Protein AF-A0AA38FRD0-F1 (afdb_monomer)

Organism: Taxus chinensis (NCBI:txid29808)

pLDDT: mean 92.27, std 6.34, range [54.81, 98.0]

Structure (mmCIF, N/CA/C/O backbone):
data_AF-A0AA38FRD0-F1
#
_entry.id   AF-A0AA38FRD0-F1
#
loop_
_atom_site.group_PDB
_atom_site.id
_atom_site.type_symbol
_atom_site.label_atom_id
_atom_site.label_alt_id
_atom_site.label_comp_id
_atom_site.label_asym_id
_atom_site.label_entity_id
_atom_site.label_seq_id
_atom_site.pdbx_PDB_ins_code
_atom_site.Cartn_x
_atom_site.Cartn_y
_atom_site.Cartn_z
_atom_site.occupancy
_atom_site.B_iso_or_equiv
_atom_site.auth_seq_id
_atom_site.auth_comp_id
_atom_site.auth_asym_id
_atom_site.auth_atom_id
_atom_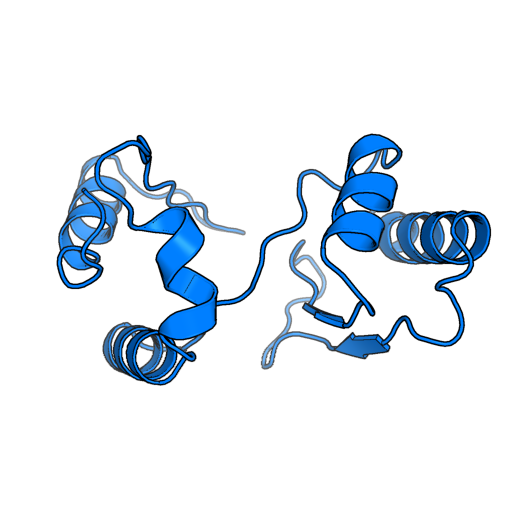site.pdbx_PDB_model_num
ATOM 1 N N . LEU A 1 1 ? 19.325 -4.340 8.100 1.00 54.81 1 LEU A N 1
ATOM 2 C CA . LEU A 1 1 ? 18.156 -5.143 7.640 1.00 54.81 1 LEU A CA 1
ATOM 3 C C . LEU A 1 1 ? 17.286 -4.364 6.651 1.00 54.81 1 LEU A C 1
ATOM 5 O O . LEU A 1 1 ? 16.931 -4.941 5.633 1.00 54.81 1 LEU A O 1
ATOM 9 N N . LEU A 1 2 ? 16.995 -3.076 6.901 1.00 58.06 2 LEU A N 1
ATOM 10 C CA . LEU A 1 2 ? 16.369 -2.162 5.925 1.00 58.06 2 LEU A CA 1
ATOM 11 C C . LEU A 1 2 ? 17.094 -2.167 4.566 1.00 58.06 2 LEU A C 1
ATOM 13 O O . LEU A 1 2 ? 16.446 -2.329 3.534 1.00 58.06 2 LEU A O 1
ATOM 17 N N . ASP A 1 3 ? 18.430 -2.132 4.592 1.00 73.00 3 ASP A N 1
ATOM 18 C CA . ASP A 1 3 ? 19.277 -2.053 3.390 1.00 73.00 3 ASP A CA 1
ATOM 19 C C . ASP A 1 3 ? 19.144 -3.236 2.424 1.00 73.00 3 ASP A C 1
ATOM 21 O O . ASP A 1 3 ? 19.513 -3.108 1.262 1.00 73.00 3 ASP A O 1
ATOM 25 N N . TYR A 1 4 ? 18.598 -4.377 2.865 1.00 89.31 4 TYR A N 1
ATOM 26 C CA . TYR A 1 4 ? 18.452 -5.564 2.017 1.00 89.31 4 TYR A CA 1
ATOM 27 C C . TYR A 1 4 ? 17.103 -5.647 1.288 1.00 89.31 4 TYR A C 1
ATOM 29 O O . TYR A 1 4 ? 16.980 -6.418 0.340 1.00 89.31 4 TYR A O 1
ATOM 37 N N . ARG A 1 5 ? 16.095 -4.844 1.665 1.00 89.75 5 ARG A N 1
ATOM 38 C CA . ARG A 1 5 ? 14.774 -4.886 1.001 1.00 89.75 5 ARG A CA 1
ATOM 39 C C . ARG A 1 5 ? 14.830 -4.345 -0.418 1.00 89.75 5 ARG A C 1
ATOM 41 O O . ARG A 1 5 ? 14.271 -4.934 -1.334 1.00 89.75 5 ARG A O 1
ATOM 48 N N . ARG A 1 6 ? 15.530 -3.226 -0.600 1.00 92.19 6 ARG A N 1
ATOM 49 C CA . ARG A 1 6 ? 15.731 -2.617 -1.914 1.00 92.19 6 ARG A CA 1
ATOM 50 C C . ARG A 1 6 ? 16.431 -3.567 -2.898 1.00 92.19 6 ARG A C 1
ATOM 52 O O . ARG A 1 6 ? 15.837 -3.828 -3.941 1.00 92.19 6 ARG A O 1
ATOM 59 N N . PRO A 1 7 ? 17.613 -4.137 -2.589 1.00 94.75 7 PRO A N 1
ATOM 60 C CA . PRO A 1 7 ? 18.267 -5.072 -3.499 1.00 94.75 7 PRO A CA 1
ATOM 61 C C . PRO A 1 7 ? 17.460 -6.362 -3.707 1.00 94.75 7 PRO A C 1
ATOM 63 O O . PRO A 1 7 ? 17.509 -6.916 -4.801 1.00 94.75 7 PRO A O 1
ATOM 66 N N . GLU A 1 8 ? 16.676 -6.826 -2.722 1.00 96.06 8 GLU A N 1
ATOM 67 C CA . GLU A 1 8 ? 15.733 -7.939 -2.928 1.00 96.06 8 GLU A CA 1
ATOM 68 C C . GLU A 1 8 ? 14.685 -7.591 -3.998 1.00 96.06 8 GLU A C 1
ATOM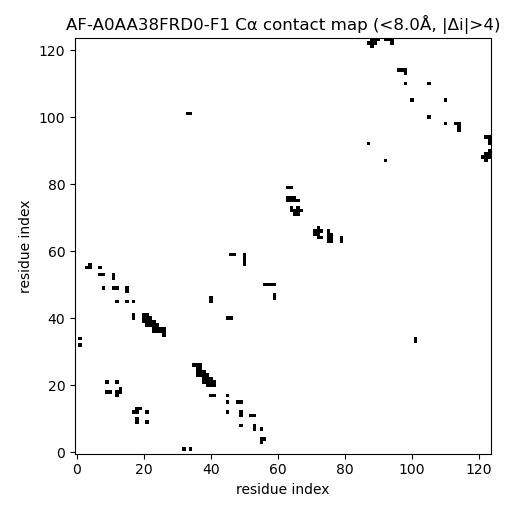 70 O O . GLU A 1 8 ? 14.519 -8.333 -4.969 1.00 96.06 8 GLU A O 1
ATOM 75 N N . VAL A 1 9 ? 14.012 -6.443 -3.863 1.00 95.94 9 VAL A N 1
ATOM 76 C CA . VAL A 1 9 ? 13.007 -5.973 -4.831 1.00 95.94 9 VAL A CA 1
ATOM 77 C C . VAL A 1 9 ? 13.626 -5.754 -6.211 1.00 95.94 9 VAL A C 1
ATOM 79 O O . VAL A 1 9 ? 13.042 -6.166 -7.209 1.00 95.94 9 VAL A O 1
ATOM 82 N N . GLU A 1 10 ? 14.821 -5.166 -6.292 1.00 96.38 10 GLU A N 1
ATOM 83 C CA . GLU A 1 10 ? 15.541 -4.957 -7.555 1.00 96.38 10 GLU A CA 1
ATOM 84 C C . GLU A 1 10 ? 15.920 -6.288 -8.230 1.00 96.38 10 GLU A C 1
ATOM 86 O O . GLU A 1 10 ? 15.753 -6.440 -9.445 1.00 96.38 10 GLU A O 1
ATOM 91 N N . ALA A 1 11 ? 16.371 -7.283 -7.461 1.00 97.69 11 ALA A N 1
ATOM 92 C CA . ALA A 1 11 ? 16.686 -8.614 -7.976 1.00 97.69 11 ALA A CA 1
ATOM 93 C C . ALA A 1 11 ? 15.436 -9.340 -8.502 1.00 97.69 11 ALA A C 1
ATOM 95 O O . ALA A 1 11 ? 15.477 -9.939 -9.580 1.00 97.69 11 ALA A O 1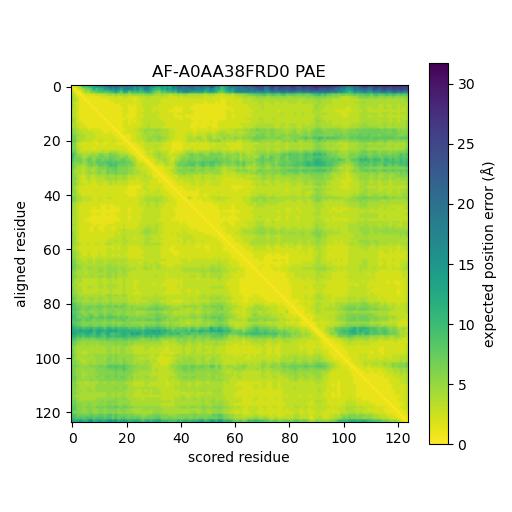
ATOM 96 N N . LEU A 1 12 ? 14.312 -9.250 -7.787 1.00 97.94 12 LEU A N 1
ATOM 97 C CA . LEU A 1 12 ? 13.035 -9.824 -8.215 1.00 97.94 12 LEU A CA 1
ATOM 98 C C . LEU A 1 12 ? 12.457 -9.088 -9.431 1.00 97.94 12 LEU A C 1
ATOM 100 O O . LEU A 1 12 ? 12.006 -9.727 -10.380 1.00 97.94 12 LEU A O 1
ATOM 104 N N . ALA A 1 13 ? 12.544 -7.758 -9.474 1.00 97.44 13 ALA A N 1
ATOM 105 C CA . ALA A 1 13 ? 12.160 -6.982 -10.649 1.00 97.44 13 ALA A CA 1
ATOM 106 C C . ALA A 1 13 ? 13.001 -7.375 -11.872 1.00 97.44 13 ALA A C 1
ATOM 108 O O . ALA A 1 13 ? 12.465 -7.514 -12.972 1.00 97.44 13 ALA A O 1
ATOM 109 N N . LYS A 1 14 ? 14.306 -7.623 -11.698 1.00 97.81 14 LYS A N 1
ATOM 110 C CA . LYS A 1 14 ? 15.170 -8.157 -12.760 1.00 97.81 14 LYS A CA 1
ATOM 111 C C . LYS A 1 14 ? 14.728 -9.547 -13.211 1.00 97.81 14 LYS A C 1
ATOM 113 O O . LYS A 1 14 ? 14.641 -9.774 -14.415 1.00 97.81 14 LYS A O 1
ATOM 118 N N . LEU A 1 15 ? 14.417 -10.444 -12.275 1.00 98.00 15 LEU A N 1
ATOM 119 C CA . LEU A 1 15 ? 13.926 -11.792 -12.575 1.00 98.00 15 LEU A CA 1
ATOM 120 C C . LEU A 1 15 ? 12.659 -11.765 -13.445 1.00 98.00 15 LEU A C 1
ATOM 122 O O . LEU A 1 15 ? 12.531 -12.577 -14.357 1.00 98.00 15 LEU A O 1
ATOM 126 N N . PHE A 1 16 ? 11.754 -10.816 -13.202 1.00 97.38 16 PHE A N 1
ATOM 127 C CA . PHE A 1 16 ? 10.503 -10.672 -13.955 1.00 97.38 16 PHE A CA 1
ATOM 128 C C . PHE A 1 16 ? 10.586 -9.708 -15.148 1.00 97.38 16 PHE A C 1
ATOM 130 O O . PHE A 1 16 ? 9.557 -9.343 -15.712 1.00 97.38 16 PHE A O 1
ATOM 137 N N . GLY A 1 17 ? 11.790 -9.293 -15.556 1.00 96.25 17 GLY A N 1
ATOM 138 C CA . GLY A 1 17 ? 11.986 -8.441 -16.736 1.00 96.25 17 GLY A CA 1
ATOM 139 C C . GLY A 1 17 ? 11.526 -6.988 -16.564 1.00 96.25 17 GLY A C 1
ATOM 140 O O . GLY A 1 17 ? 11.324 -6.286 -17.552 1.00 96.25 17 GLY A O 1
ATOM 141 N N . ALA A 1 18 ? 11.371 -6.518 -15.326 1.00 95.94 18 ALA A N 1
ATOM 142 C CA . ALA A 1 18 ? 10.878 -5.183 -14.991 1.00 95.94 18 ALA A CA 1
ATOM 143 C C . ALA A 1 18 ? 11.964 -4.218 -14.482 1.00 95.94 18 ALA A C 1
ATOM 145 O O . ALA A 1 18 ? 11.663 -3.051 -14.257 1.00 95.94 18 ALA A O 1
ATOM 146 N N . ALA A 1 19 ? 13.221 -4.654 -14.329 1.00 93.50 19 ALA A N 1
ATOM 147 C CA . ALA A 1 19 ? 14.287 -3.832 -13.733 1.00 93.50 19 ALA A CA 1
ATOM 148 C C . ALA A 1 19 ? 14.478 -2.457 -14.397 1.00 93.50 19 ALA A C 1
ATOM 150 O O . ALA A 1 19 ? 14.637 -1.467 -13.697 1.00 93.50 19 ALA A O 1
ATOM 151 N N . ALA A 1 20 ? 14.417 -2.376 -15.731 1.00 92.88 20 ALA A N 1
ATOM 152 C CA . ALA A 1 20 ? 14.579 -1.109 -16.457 1.00 92.88 20 ALA A CA 1
ATOM 153 C C . ALA A 1 20 ? 13.408 -0.127 -16.263 1.00 92.88 20 ALA A C 1
ATOM 155 O O . ALA A 1 20 ? 13.507 1.030 -16.652 1.00 92.88 20 ALA A O 1
ATOM 156 N N . LYS A 1 21 ? 12.292 -0.609 -15.710 1.00 94.19 21 LYS A N 1
ATOM 157 C CA . LYS A 1 21 ? 11.064 0.143 -15.454 1.00 94.19 21 LYS A CA 1
ATOM 158 C C . LYS A 1 21 ? 10.805 0.323 -13.958 1.00 94.19 21 LYS A C 1
ATOM 160 O O . LYS A 1 21 ? 9.784 0.879 -13.604 1.00 94.19 21 LYS A O 1
ATOM 165 N N . LEU A 1 22 ? 11.659 -0.193 -13.076 1.00 95.88 22 LEU A N 1
ATOM 166 C CA . LEU A 1 22 ? 11.502 0.013 -11.641 1.00 95.88 22 LEU A CA 1
ATOM 167 C C . LEU A 1 22 ? 12.069 1.385 -11.281 1.00 95.88 22 LEU A C 1
ATOM 169 O O . LEU A 1 22 ? 13.267 1.617 -11.434 1.00 95.88 22 LEU A O 1
ATOM 173 N N . GLU A 1 23 ? 11.227 2.261 -10.746 1.00 96.12 23 GLU A N 1
ATOM 174 C CA . GLU A 1 23 ? 11.666 3.552 -10.217 1.00 96.12 23 GLU A CA 1
ATOM 175 C C . GLU A 1 23 ? 11.404 3.620 -8.721 1.00 96.12 23 GLU A C 1
ATOM 177 O O . GLU A 1 23 ? 10.333 3.245 -8.248 1.00 96.12 23 GLU A O 1
ATOM 182 N N . TRP A 1 24 ? 12.383 4.119 -7.971 1.00 93.50 24 TRP A N 1
ATOM 183 C CA . TRP A 1 24 ? 12.256 4.338 -6.536 1.00 93.50 24 TRP A CA 1
ATOM 184 C C . TRP A 1 24 ? 11.979 5.803 -6.249 1.00 93.50 24 TRP A C 1
ATOM 186 O O . TRP A 1 24 ? 12.631 6.692 -6.797 1.00 93.50 24 TRP A O 1
ATOM 196 N N . LYS A 1 25 ? 11.083 6.050 -5.299 1.00 90.81 25 LYS A N 1
ATOM 197 C CA . LYS A 1 25 ? 10.851 7.374 -4.739 1.00 90.81 25 LYS A CA 1
ATOM 198 C C . LYS A 1 25 ? 10.773 7.275 -3.221 1.00 90.81 25 LYS A C 1
ATOM 200 O O . LYS A 1 25 ? 10.022 6.477 -2.664 1.00 90.81 25 LYS A O 1
ATOM 205 N N . LEU A 1 26 ? 11.556 8.103 -2.537 1.00 84.62 26 LEU A N 1
ATOM 206 C CA . LEU A 1 26 ? 11.425 8.231 -1.091 1.00 84.62 26 LEU A CA 1
ATOM 207 C C . LEU A 1 26 ? 10.158 9.032 -0.763 1.00 84.62 26 LEU A C 1
ATOM 209 O O . LEU A 1 26 ? 9.881 10.030 -1.440 1.00 84.62 26 LEU A O 1
ATOM 213 N N . PRO A 1 27 ? 9.394 8.632 0.268 1.00 84.19 27 PRO A N 1
ATOM 214 C CA . PRO A 1 27 ? 8.346 9.480 0.806 1.00 84.19 27 PRO A CA 1
ATOM 215 C C . PRO A 1 27 ? 8.904 10.856 1.197 1.00 84.19 27 PRO A C 1
ATOM 217 O O . PRO A 1 27 ? 10.028 10.942 1.703 1.00 84.19 27 PRO A O 1
ATOM 220 N N . PRO A 1 28 ? 8.164 11.954 0.989 1.00 81.50 28 PRO A N 1
ATOM 221 C CA . PRO A 1 28 ? 8.618 13.240 1.491 1.00 81.50 28 PRO A CA 1
ATOM 222 C C . PRO A 1 28 ? 8.660 13.207 3.035 1.00 81.50 28 PRO A C 1
ATOM 224 O O . PRO A 1 28 ? 7.808 12.593 3.677 1.00 81.50 28 PRO A O 1
ATOM 227 N N . HIS A 1 29 ? 9.700 13.807 3.627 1.00 83.56 29 HIS A N 1
ATOM 228 C CA . HIS A 1 29 ? 10.058 13.669 5.053 1.00 83.56 29 HIS A CA 1
ATOM 229 C C . HIS A 1 29 ? 10.372 12.229 5.515 1.00 83.56 29 HIS A C 1
ATOM 231 O O . HIS A 1 29 ? 10.113 11.865 6.661 1.00 83.56 29 HIS A O 1
ATOM 237 N N . HIS A 1 30 ? 10.946 11.401 4.636 1.00 83.75 30 HIS A N 1
ATOM 238 C CA . HIS A 1 30 ? 11.359 10.038 4.973 1.00 83.75 30 HIS A CA 1
ATOM 239 C C . HIS A 1 30 ? 12.311 9.988 6.183 1.00 83.75 30 HIS A C 1
ATOM 241 O O . HIS A 1 30 ? 13.372 10.612 6.192 1.00 83.75 30 HIS A O 1
ATOM 247 N N . HIS A 1 31 ? 11.938 9.189 7.183 1.00 87.00 31 HIS A N 1
ATOM 248 C CA . HIS A 1 31 ? 12.809 8.801 8.288 1.00 87.00 31 HIS A CA 1
ATOM 249 C C . HIS A 1 31 ? 13.613 7.557 7.894 1.00 87.00 31 HIS A C 1
ATOM 251 O O . HIS A 1 31 ? 13.029 6.627 7.349 1.00 87.00 31 HIS A O 1
ATOM 257 N N . HIS A 1 32 ? 14.910 7.504 8.213 1.00 84.25 32 HIS A N 1
ATOM 258 C CA . HIS A 1 32 ? 15.802 6.400 7.818 1.00 84.25 32 HIS A CA 1
ATOM 259 C C . HIS A 1 32 ? 15.326 5.007 8.275 1.00 84.25 32 HIS A C 1
ATOM 261 O O . HIS A 1 32 ? 15.511 4.024 7.564 1.00 84.25 32 HIS A O 1
ATOM 267 N N . ASP A 1 33 ? 14.663 4.930 9.432 1.00 85.69 33 ASP A N 1
ATOM 268 C CA . ASP A 1 33 ? 14.083 3.676 9.932 1.00 85.69 33 ASP A CA 1
ATOM 269 C C . ASP A 1 33 ? 12.711 3.325 9.325 1.00 85.69 33 ASP A C 1
ATOM 271 O O . ASP A 1 33 ? 12.178 2.243 9.587 1.00 85.69 33 ASP A O 1
ATOM 275 N N . SER A 1 34 ? 12.112 4.221 8.532 1.00 87.94 34 SER A N 1
ATOM 276 C CA . SER A 1 34 ? 10.782 4.008 7.962 1.00 87.94 34 SER A CA 1
ATOM 277 C C . SER A 1 34 ? 10.782 2.795 7.026 1.00 87.94 34 SER A C 1
ATOM 279 O O . SER A 1 34 ? 11.597 2.712 6.102 1.00 87.94 34 SER A O 1
ATOM 281 N N . PRO A 1 35 ? 9.847 1.843 7.198 1.00 88.25 35 PRO A N 1
ATOM 282 C CA . PRO A 1 35 ? 9.762 0.682 6.326 1.00 88.25 35 PRO A CA 1
ATOM 283 C C . PRO A 1 35 ? 9.140 1.013 4.963 1.00 88.25 35 PRO A C 1
ATOM 285 O O . PRO A 1 35 ? 9.251 0.206 4.041 1.00 88.25 35 PRO A O 1
ATOM 288 N N . PHE A 1 36 ? 8.501 2.177 4.823 1.00 90.12 36 PHE A N 1
ATOM 289 C CA . PHE A 1 36 ? 7.716 2.544 3.650 1.00 90.12 36 PHE A CA 1
ATOM 290 C C . PHE A 1 36 ? 8.577 3.164 2.550 1.00 90.12 36 PHE A C 1
ATOM 292 O O . PHE A 1 36 ? 9.334 4.107 2.786 1.00 90.12 36 PHE A O 1
ATOM 299 N N . HIS A 1 37 ? 8.412 2.647 1.335 1.00 90.50 37 HIS A N 1
ATOM 300 C CA . HIS A 1 37 ? 9.043 3.143 0.118 1.00 90.50 37 HIS A CA 1
ATOM 301 C C . HIS A 1 37 ? 7.987 3.246 -0.977 1.00 90.50 37 HIS A C 1
ATOM 303 O O . HIS A 1 37 ? 7.119 2.378 -1.069 1.00 90.50 37 HIS A O 1
ATOM 309 N N . PHE A 1 38 ? 8.088 4.269 -1.823 1.00 93.75 38 PHE A N 1
ATOM 310 C CA . PHE A 1 38 ? 7.314 4.311 -3.053 1.00 93.75 38 PHE A CA 1
ATOM 311 C C . PHE A 1 38 ? 8.132 3.712 -4.184 1.00 93.75 38 PHE A C 1
ATOM 313 O O . PHE A 1 38 ? 9.323 3.999 -4.337 1.00 93.75 38 PHE A O 1
ATOM 320 N N . ILE A 1 39 ? 7.464 2.890 -4.980 1.00 94.62 39 ILE A N 1
ATOM 321 C CA . ILE A 1 39 ? 8.013 2.350 -6.212 1.00 94.62 39 ILE A CA 1
ATOM 322 C C . ILE A 1 39 ? 7.013 2.558 -7.335 1.00 94.62 39 ILE A C 1
ATOM 324 O O . ILE A 1 39 ? 5.804 2.490 -7.116 1.00 94.62 39 ILE A O 1
ATOM 328 N N . TRP A 1 40 ? 7.525 2.787 -8.534 1.00 96.44 40 TRP A N 1
ATOM 329 C CA . TRP A 1 40 ? 6.750 2.635 -9.751 1.00 96.44 40 TRP A CA 1
ATOM 330 C C . TRP A 1 40 ? 7.114 1.303 -10.405 1.00 96.44 40 TRP A C 1
ATOM 332 O O . TRP A 1 40 ? 8.289 0.941 -10.508 1.00 96.44 40 TRP A O 1
ATOM 342 N N . LEU A 1 41 ? 6.085 0.565 -10.810 1.00 96.06 41 LEU A N 1
ATOM 343 C CA . LEU A 1 41 ? 6.182 -0.706 -11.513 1.00 96.06 41 LEU A CA 1
ATOM 344 C C . LEU A 1 41 ? 5.259 -0.661 -12.734 1.00 96.06 41 LEU A C 1
ATOM 346 O O . LEU A 1 41 ? 4.228 0.008 -12.702 1.00 96.06 41 LEU A O 1
ATOM 350 N N . PRO A 1 42 ? 5.575 -1.406 -13.804 1.00 94.38 42 PRO A N 1
ATOM 351 C CA . PRO A 1 42 ? 4.829 -1.310 -15.055 1.00 94.38 42 PRO A CA 1
ATOM 352 C C . PRO A 1 42 ? 3.433 -1.952 -15.020 1.00 94.38 42 PRO A C 1
ATOM 354 O O . PRO A 1 42 ? 2.677 -1.764 -15.968 1.00 94.38 42 PRO A O 1
ATOM 357 N N . SER A 1 43 ? 3.112 -2.767 -14.006 1.00 94.62 43 SER A N 1
ATOM 358 C CA . SER A 1 43 ? 1.790 -3.390 -13.835 1.00 94.62 43 SER A CA 1
ATOM 359 C C . SER A 1 43 ? 1.619 -4.013 -12.445 1.00 94.62 43 SER A C 1
ATOM 361 O O . SER A 1 43 ? 2.607 -4.361 -11.790 1.00 94.62 43 SER A O 1
ATOM 363 N N . GLU A 1 44 ? 0.364 -4.231 -12.048 1.00 94.38 44 GLU A N 1
ATOM 364 C CA . GLU A 1 44 ? -0.017 -4.978 -10.841 1.00 94.38 44 GLU A CA 1
ATOM 365 C C . GLU A 1 44 ? 0.494 -6.430 -10.864 1.00 94.38 44 GLU A C 1
ATOM 367 O O . GLU A 1 44 ? 0.979 -6.924 -9.850 1.00 94.38 44 GLU A O 1
ATOM 372 N N . ASP A 1 45 ? 0.482 -7.103 -12.022 1.00 96.56 45 ASP A N 1
ATOM 373 C CA . ASP A 1 45 ? 0.994 -8.479 -12.164 1.00 96.56 45 ASP A CA 1
ATOM 374 C C . ASP A 1 45 ? 2.474 -8.587 -11.757 1.00 96.56 45 ASP A C 1
ATOM 376 O O . ASP A 1 45 ? 2.866 -9.505 -11.033 1.00 96.56 45 ASP A O 1
ATOM 380 N N . ILE A 1 46 ? 3.300 -7.614 -12.154 1.00 97.19 46 ILE A N 1
ATOM 381 C CA . ILE A 1 46 ? 4.706 -7.564 -11.739 1.00 97.19 46 ILE A CA 1
ATOM 382 C C . ILE A 1 46 ? 4.826 -7.313 -10.234 1.00 97.19 46 ILE A C 1
ATOM 384 O O . ILE A 1 46 ? 5.618 -7.990 -9.576 1.00 97.19 46 ILE A O 1
ATOM 388 N N . ALA A 1 47 ? 4.042 -6.385 -9.677 1.00 96.81 47 ALA A N 1
ATOM 389 C CA . ALA A 1 47 ? 4.035 -6.125 -8.237 1.00 96.81 47 ALA A CA 1
ATOM 390 C C . ALA A 1 47 ? 3.660 -7.387 -7.443 1.00 96.81 47 ALA A C 1
ATOM 392 O O . ALA A 1 47 ? 4.360 -7.758 -6.502 1.00 96.81 47 ALA A O 1
ATOM 393 N N . SER A 1 48 ? 2.627 -8.107 -7.886 1.00 97.06 48 SER A N 1
ATOM 394 C CA . SER A 1 48 ? 2.189 -9.374 -7.299 1.00 97.06 48 SER A CA 1
ATOM 395 C C . SER A 1 48 ? 3.272 -10.454 -7.386 1.00 97.06 48 SER A C 1
ATOM 397 O O . SER A 1 48 ? 3.575 -11.113 -6.392 1.00 97.06 48 SER A O 1
ATOM 399 N N . LYS A 1 49 ? 3.930 -10.619 -8.541 1.00 97.50 49 LYS A N 1
ATOM 400 C CA . LYS A 1 49 ? 5.038 -11.579 -8.710 1.00 97.50 49 LYS A CA 1
ATOM 401 C C . LYS A 1 49 ? 6.219 -11.286 -7.791 1.00 97.50 49 LYS A C 1
ATOM 403 O O . LYS A 1 49 ? 6.788 -12.224 -7.230 1.00 97.50 49 LYS A O 1
ATOM 408 N N . ILE A 1 50 ? 6.580 -10.011 -7.628 1.00 97.38 50 ILE A N 1
ATOM 409 C CA . ILE A 1 50 ? 7.632 -9.599 -6.695 1.00 97.38 50 ILE A CA 1
ATOM 410 C C . ILE A 1 50 ? 7.187 -9.898 -5.262 1.00 97.38 50 ILE A C 1
ATOM 412 O O . ILE A 1 50 ? 7.871 -10.653 -4.578 1.00 97.38 50 ILE A O 1
ATOM 416 N N . ALA A 1 51 ? 6.023 -9.401 -4.836 1.00 96.44 51 ALA A N 1
ATOM 417 C CA . ALA A 1 51 ? 5.518 -9.585 -3.475 1.00 96.44 51 ALA A CA 1
ATOM 418 C C . ALA A 1 51 ? 5.415 -11.068 -3.074 1.00 96.44 51 ALA A C 1
ATOM 420 O O . ALA A 1 51 ? 5.841 -11.434 -1.984 1.00 96.44 51 ALA A O 1
ATOM 421 N N . ASN A 1 52 ? 4.945 -11.941 -3.972 1.00 97.06 52 ASN A N 1
ATOM 422 C CA . ASN A 1 52 ? 4.834 -13.387 -3.730 1.00 97.06 52 ASN A CA 1
ATOM 423 C C . ASN A 1 52 ? 6.184 -14.113 -3.589 1.00 97.06 52 ASN A C 1
ATOM 425 O O . ASN A 1 52 ? 6.225 -15.258 -3.139 1.00 97.06 52 ASN A O 1
ATOM 429 N N . ARG A 1 53 ? 7.286 -13.500 -4.033 1.00 97.12 53 ARG A N 1
ATOM 430 C CA . ARG A 1 53 ? 8.636 -14.092 -4.012 1.00 97.12 53 ARG A CA 1
ATOM 431 C C . ARG A 1 53 ? 9.589 -13.356 -3.076 1.00 97.12 53 ARG A C 1
ATOM 433 O O . ARG A 1 53 ? 10.712 -13.817 -2.890 1.00 97.12 53 ARG A O 1
ATOM 440 N N . SER A 1 54 ? 9.151 -12.241 -2.501 1.00 95.94 54 SER A N 1
ATOM 441 C CA . SER A 1 54 ? 9.879 -11.505 -1.479 1.00 95.94 54 SER A CA 1
ATOM 442 C C . SER A 1 54 ? 9.844 -12.231 -0.139 1.00 95.94 54 SER A C 1
ATOM 444 O O . SER A 1 54 ? 8.838 -12.820 0.247 1.00 95.94 54 SER A O 1
ATOM 446 N N . ILE A 1 55 ? 10.950 -12.143 0.593 1.00 94.69 55 ILE A N 1
ATOM 447 C CA . ILE A 1 55 ? 11.079 -12.628 1.967 1.00 94.69 55 ILE A CA 1
ATOM 448 C C . ILE A 1 55 ? 11.025 -11.442 2.937 1.00 94.69 55 ILE A C 1
ATOM 450 O O . ILE A 1 55 ? 10.466 -11.559 4.026 1.00 94.69 55 ILE A O 1
ATOM 454 N N . LEU A 1 56 ? 11.592 -10.288 2.559 1.00 93.44 56 LEU A N 1
ATOM 455 C CA . LEU A 1 56 ? 11.692 -9.117 3.437 1.00 93.44 56 LEU A CA 1
ATOM 456 C C . LEU A 1 56 ? 10.566 -8.093 3.229 1.00 93.44 56 LEU A C 1
ATOM 458 O O . LEU A 1 56 ? 10.349 -7.237 4.094 1.00 93.44 56 LEU A O 1
ATOM 462 N N . VAL A 1 57 ? 9.866 -8.144 2.093 1.00 92.88 57 VAL A N 1
ATOM 463 C CA . VAL A 1 57 ? 8.698 -7.296 1.808 1.00 92.88 57 VAL A CA 1
ATOM 464 C C . VAL A 1 57 ? 7.440 -7.938 2.388 1.00 92.88 57 VAL A C 1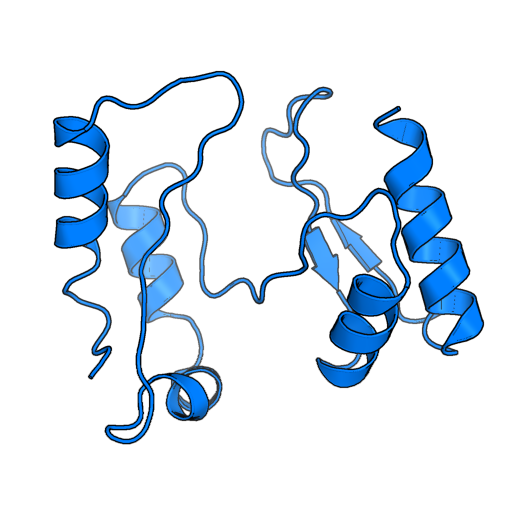
ATOM 466 O O . VAL A 1 57 ? 7.079 -9.049 2.021 1.00 92.88 57 VAL A O 1
ATOM 469 N N . LYS A 1 58 ? 6.743 -7.215 3.273 1.00 91.75 58 LYS A N 1
ATOM 470 C CA . LYS A 1 58 ? 5.486 -7.678 3.888 1.00 91.75 58 LYS A CA 1
ATOM 471 C C . LYS A 1 58 ? 4.304 -7.620 2.916 1.00 91.75 58 LYS A C 1
ATOM 473 O O . LYS A 1 58 ? 3.467 -8.512 2.912 1.00 91.75 58 LYS A O 1
ATOM 478 N N . CYS A 1 59 ? 4.205 -6.538 2.148 1.00 93.31 59 CYS A N 1
ATOM 479 C CA . CYS A 1 59 ? 3.177 -6.339 1.130 1.00 93.31 59 CYS A CA 1
ATOM 480 C C . CYS A 1 59 ? 3.597 -5.226 0.163 1.00 93.31 59 CYS A C 1
ATOM 482 O O . CYS A 1 59 ? 4.476 -4.419 0.478 1.00 93.31 59 CYS A O 1
ATOM 484 N N . MET A 1 60 ? 2.944 -5.183 -0.994 1.00 94.81 60 MET A N 1
ATOM 485 C CA . MET A 1 60 ? 2.948 -4.046 -1.911 1.00 94.81 60 MET A CA 1
ATOM 486 C C . MET A 1 60 ? 1.508 -3.565 -2.041 1.00 94.81 60 MET A C 1
ATOM 488 O O . MET A 1 60 ? 0.604 -4.387 -2.166 1.00 94.81 60 MET A O 1
ATOM 492 N N . LEU A 1 61 ? 1.302 -2.255 -1.956 1.00 94.50 61 LEU A N 1
ATOM 493 C CA . LEU A 1 61 ? -0.020 -1.639 -1.943 1.00 94.50 61 LEU A CA 1
ATOM 494 C C . LEU A 1 61 ? -0.080 -0.585 -3.040 1.00 94.50 61 LEU A C 1
ATOM 496 O O . LEU A 1 61 ? 0.864 0.192 -3.202 1.00 94.50 61 LEU A O 1
ATOM 500 N N . GLU A 1 62 ? -1.191 -0.548 -3.765 1.00 94.38 62 GLU A N 1
ATOM 501 C CA . GLU A 1 62 ? -1.472 0.558 -4.667 1.00 94.38 62 GLU A CA 1
ATOM 502 C C . GLU A 1 62 ? -1.746 1.829 -3.853 1.00 94.38 62 GLU A C 1
ATOM 504 O O . GLU A 1 62 ? -2.508 1.825 -2.883 1.00 94.38 62 GLU A O 1
ATOM 509 N N . LEU A 1 63 ? -1.094 2.928 -4.228 1.00 94.69 63 LEU A N 1
ATOM 510 C CA . LEU A 1 63 ? -1.220 4.192 -3.515 1.00 94.69 63 LEU A CA 1
ATOM 511 C C . LEU A 1 63 ? -2.378 5.015 -4.084 1.00 94.69 63 LEU A C 1
ATOM 513 O O . LEU A 1 63 ? -2.204 5.740 -5.060 1.00 94.69 63 LEU A O 1
ATOM 517 N N . TRP A 1 64 ? -3.535 4.968 -3.423 1.00 95.56 64 TRP A N 1
ATOM 518 C CA . TRP A 1 64 ? -4.683 5.809 -3.787 1.00 95.56 64 TRP A CA 1
ATOM 519 C C . TRP A 1 64 ? -4.556 7.263 -3.324 1.00 95.56 64 TRP A C 1
ATOM 521 O O . TRP A 1 64 ? -5.250 8.133 -3.831 1.00 95.56 64 TRP A O 1
ATOM 531 N N . GLY A 1 65 ? -3.708 7.562 -2.344 1.00 95.25 65 GLY A N 1
ATOM 532 C CA . GLY A 1 65 ? -3.518 8.932 -1.879 1.00 95.25 65 GLY A CA 1
ATOM 533 C C . GLY A 1 65 ? -2.574 9.040 -0.692 1.00 95.25 65 GLY A C 1
ATOM 534 O O . GLY A 1 65 ? -2.267 8.049 -0.033 1.00 95.25 65 GLY A O 1
ATOM 535 N N . GLN A 1 66 ? -2.105 10.257 -0.429 1.00 95.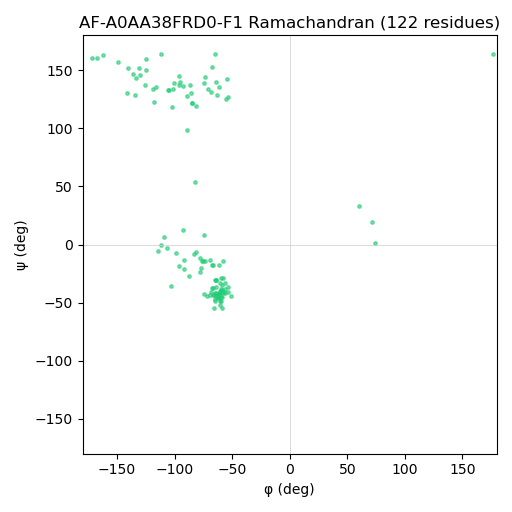19 66 GLN A N 1
ATOM 536 C CA . GLN A 1 66 ? -1.218 10.582 0.690 1.00 95.19 66 GLN A CA 1
ATOM 537 C C . GLN A 1 66 ? -1.458 12.020 1.176 1.00 95.19 66 GLN A C 1
ATOM 539 O O . GLN A 1 66 ? -1.918 12.861 0.408 1.00 95.19 66 GLN A O 1
ATOM 544 N N . GLY A 1 67 ? -1.111 12.316 2.428 1.00 94.44 67 GLY A N 1
ATOM 545 C CA . GLY A 1 67 ? -1.200 13.662 3.001 1.00 94.44 67 GLY A CA 1
ATOM 546 C C . GLY A 1 67 ? -0.556 13.737 4.384 1.00 94.44 67 GLY A C 1
ATOM 547 O O . GLY A 1 67 ? -0.367 12.703 5.029 1.00 94.44 67 GLY A O 1
ATOM 548 N N . TYR A 1 68 ? -0.210 14.947 4.829 1.00 92.06 68 TYR A N 1
ATOM 549 C CA . TYR A 1 68 ? 0.315 15.199 6.180 1.00 92.06 68 TYR A CA 1
ATOM 550 C C . TYR A 1 68 ? -0.783 15.550 7.178 1.00 92.06 68 TYR A C 1
ATOM 552 O O . TYR A 1 68 ? -0.605 15.382 8.385 1.00 92.06 68 TYR A O 1
ATOM 560 N N . SER A 1 69 ? -1.927 15.996 6.671 1.00 93.88 69 SER A N 1
ATOM 561 C CA . SER A 1 69 ? -3.177 16.098 7.409 1.00 93.88 69 SER A CA 1
ATOM 562 C C . SER A 1 69 ? -4.200 15.098 6.880 1.00 93.88 69 SER A C 1
ATOM 564 O O . SER A 1 69 ? -4.075 14.541 5.782 1.00 93.88 69 SER A O 1
ATOM 566 N N . TYR A 1 70 ? -5.238 14.869 7.676 1.00 93.50 70 TYR A N 1
ATOM 567 C CA . TYR A 1 70 ? -6.351 14.027 7.265 1.00 93.50 70 TYR A CA 1
ATOM 568 C C . TYR A 1 70 ? -7.103 14.636 6.069 1.00 93.50 70 TYR A C 1
ATOM 570 O O . TYR A 1 70 ? -7.509 13.920 5.155 1.00 93.50 70 TYR A O 1
ATOM 578 N N . GLU A 1 71 ? -7.233 15.960 6.036 1.00 95.75 71 GLU A N 1
ATOM 579 C CA . GLU A 1 71 ? -7.890 16.713 4.971 1.00 95.75 71 GLU A CA 1
ATOM 580 C C . GLU A 1 71 ? -7.121 16.600 3.651 1.00 95.75 71 GLU A C 1
ATOM 582 O O . GLU A 1 71 ? -7.727 16.348 2.608 1.00 95.75 71 GLU A O 1
ATOM 587 N N . GLU A 1 72 ? -5.789 16.720 3.696 1.00 96.50 72 GLU A N 1
ATOM 588 C CA . GLU A 1 72 ? -4.919 16.507 2.535 1.00 96.50 72 GLU A CA 1
ATOM 589 C C . GLU A 1 72 ? -5.022 15.073 2.017 1.00 96.50 72 GLU A C 1
ATOM 591 O O . GLU A 1 72 ? -5.185 14.865 0.814 1.00 96.50 72 GLU A O 1
ATOM 596 N N . LEU A 1 73 ? -4.981 14.083 2.919 1.00 96.12 73 LEU A N 1
ATOM 597 C CA . LEU A 1 73 ? -5.128 12.676 2.555 1.00 96.12 73 LEU A CA 1
ATOM 598 C C . LEU A 1 73 ? -6.476 12.433 1.872 1.00 96.12 73 LEU A C 1
ATOM 600 O O . LEU A 1 73 ? -6.521 11.838 0.798 1.00 96.12 73 LEU A O 1
ATOM 604 N N . LYS A 1 74 ? -7.568 12.922 2.464 1.00 96.56 74 LYS A N 1
ATOM 605 C CA . LYS A 1 74 ? -8.918 12.777 1.915 1.00 96.56 74 LYS A CA 1
ATOM 606 C C . LYS A 1 74 ? -9.037 13.416 0.533 1.00 96.56 74 LYS A C 1
ATOM 608 O O . LYS A 1 74 ? -9.568 12.788 -0.382 1.00 96.56 74 LYS A O 1
ATOM 613 N N . ALA A 1 75 ? -8.518 14.630 0.356 1.00 96.69 75 ALA A N 1
ATOM 614 C CA . ALA A 1 75 ? -8.497 15.299 -0.943 1.00 96.69 75 ALA A CA 1
ATOM 615 C C . ALA A 1 75 ? -7.662 14.517 -1.972 1.00 96.69 75 ALA A C 1
ATOM 617 O O . ALA A 1 75 ? -8.104 14.318 -3.103 1.00 96.69 75 ALA A O 1
ATOM 618 N N . SER A 1 76 ? -6.489 14.012 -1.574 1.00 96.75 76 SER A N 1
ATOM 619 C CA . SER A 1 76 ? -5.638 13.185 -2.433 1.00 96.75 76 SER A CA 1
ATOM 620 C C . SER A 1 76 ? -6.339 11.897 -2.858 1.00 96.75 76 SER A C 1
ATOM 622 O O . SER A 1 76 ? -6.249 11.539 -4.028 1.00 96.75 76 SER A O 1
ATOM 624 N N . VAL A 1 77 ? -7.043 11.225 -1.941 1.00 96.06 77 VAL A N 1
ATOM 625 C CA . VAL A 1 77 ? -7.821 10.026 -2.266 1.00 96.06 77 VAL A CA 1
ATOM 626 C C . VAL A 1 77 ? -8.941 10.380 -3.236 1.00 96.06 77 VAL A C 1
ATOM 628 O O . VAL A 1 77 ? -9.112 9.670 -4.217 1.00 96.06 77 VAL A O 1
ATOM 631 N N . HIS A 1 78 ? -9.684 11.471 -3.037 1.00 94.25 78 HIS A N 1
ATOM 632 C CA . HIS A 1 78 ? -10.738 11.879 -3.977 1.00 94.25 78 HIS A CA 1
ATOM 633 C C . HIS A 1 78 ? -10.222 12.182 -5.390 1.00 94.25 78 HIS A C 1
ATOM 635 O O . HIS A 1 78 ? -10.921 11.885 -6.352 1.00 94.25 78 HIS A O 1
ATOM 641 N N . ASN A 1 79 ? -9.005 12.713 -5.520 1.00 95.81 79 ASN A N 1
ATOM 642 C CA . ASN A 1 79 ? -8.396 13.021 -6.816 1.00 95.81 79 ASN A CA 1
ATOM 643 C C . ASN A 1 79 ? -7.828 11.794 -7.549 1.00 95.81 79 ASN A C 1
ATOM 645 O O . ASN A 1 79 ? -7.457 11.908 -8.717 1.00 95.81 79 ASN A O 1
ATOM 649 N N . PHE A 1 80 ? -7.716 10.638 -6.888 1.00 95.31 80 PHE A N 1
ATOM 650 C CA . PHE A 1 80 ? -7.261 9.418 -7.551 1.00 95.31 80 PHE A CA 1
ATOM 651 C C . PHE A 1 80 ? -8.332 8.893 -8.514 1.00 95.31 80 PHE A C 1
ATOM 653 O O . PHE A 1 80 ? -9.494 8.807 -8.095 1.00 95.31 80 PHE A O 1
ATOM 660 N N . PRO A 1 81 ? -7.959 8.511 -9.753 1.00 94.12 81 PRO A N 1
ATOM 661 C CA . PRO A 1 81 ? -8.915 8.161 -10.797 1.00 94.12 81 PRO A CA 1
ATOM 662 C C . PRO A 1 81 ? -9.914 7.093 -10.353 1.00 94.12 81 PRO A C 1
ATOM 664 O O . PRO A 1 81 ? -9.535 6.037 -9.842 1.00 94.12 81 PRO A O 1
ATOM 667 N N . GLU A 1 82 ? -11.202 7.382 -10.520 1.00 89.19 82 GLU A N 1
ATOM 668 C CA . GLU A 1 82 ? -12.269 6.522 -10.011 1.00 89.19 82 GLU A CA 1
ATOM 669 C C . GLU A 1 82 ? -12.277 5.177 -10.737 1.00 89.19 82 GLU A C 1
ATOM 671 O O . GLU A 1 82 ? -12.415 4.140 -10.092 1.00 89.19 82 GLU A O 1
ATOM 676 N N . GLU A 1 83 ? -12.006 5.171 -12.045 1.00 90.69 83 GLU A N 1
ATOM 677 C CA . GLU A 1 83 ? -11.962 3.967 -12.872 1.00 90.69 83 GLU A CA 1
ATOM 678 C C . GLU A 1 83 ? -10.951 2.921 -12.386 1.00 90.69 83 GLU A C 1
ATOM 680 O O . GLU A 1 83 ? -11.190 1.726 -12.551 1.00 90.69 83 GLU A O 1
ATOM 685 N N . GLN A 1 84 ? -9.866 3.353 -11.734 1.00 89.44 84 GLN A N 1
ATOM 686 C CA . GLN A 1 84 ? -8.860 2.456 -11.155 1.00 89.44 84 GLN A CA 1
ATOM 687 C C . GLN A 1 84 ? -9.327 1.847 -9.827 1.00 89.44 84 GLN A C 1
ATOM 689 O O . GLN A 1 84 ? -8.890 0.764 -9.456 1.00 89.44 84 GLN A O 1
ATOM 694 N N . LYS A 1 85 ? -10.262 2.500 -9.125 1.00 89.12 85 LYS A N 1
ATOM 695 C CA . LYS A 1 85 ? -10.834 1.987 -7.872 1.00 89.12 85 LYS A CA 1
ATOM 696 C C . LYS A 1 85 ? -12.037 1.082 -8.092 1.00 89.12 85 LYS A C 1
ATOM 698 O O . LYS A 1 85 ? -12.319 0.250 -7.234 1.00 89.12 85 LYS A O 1
ATOM 703 N N . LEU A 1 86 ? -12.778 1.263 -9.190 1.00 87.81 86 LEU A N 1
ATOM 704 C CA . LEU A 1 86 ? -14.083 0.621 -9.411 1.00 87.81 86 LEU A CA 1
ATOM 705 C C . LEU A 1 86 ? -14.048 -0.906 -9.246 1.00 87.81 86 LEU A C 1
ATOM 707 O O . LEU A 1 86 ? -14.994 -1.474 -8.700 1.00 87.81 86 LEU A O 1
ATOM 711 N N . SER A 1 87 ? -12.959 -1.562 -9.656 1.00 87.12 87 SER A N 1
ATOM 712 C CA . SER A 1 87 ? -12.753 -3.010 -9.488 1.00 87.12 87 SER A CA 1
ATOM 713 C C . SER A 1 87 ? -12.781 -3.463 -8.022 1.00 87.12 87 SER A C 1
ATOM 715 O O . SER A 1 87 ? -13.193 -4.585 -7.736 1.00 87.12 87 SER A O 1
ATOM 717 N N . TYR A 1 88 ? -12.396 -2.593 -7.088 1.00 88.62 88 TYR A N 1
ATOM 718 C CA . TYR A 1 88 ? -12.305 -2.882 -5.656 1.00 88.62 88 TYR A CA 1
ATOM 719 C C . TYR A 1 88 ? -13.521 -2.392 -4.850 1.00 88.62 88 TYR A C 1
ATOM 721 O O . TYR A 1 88 ? -13.629 -2.703 -3.666 1.00 88.62 88 TYR A O 1
ATOM 729 N N . LEU A 1 8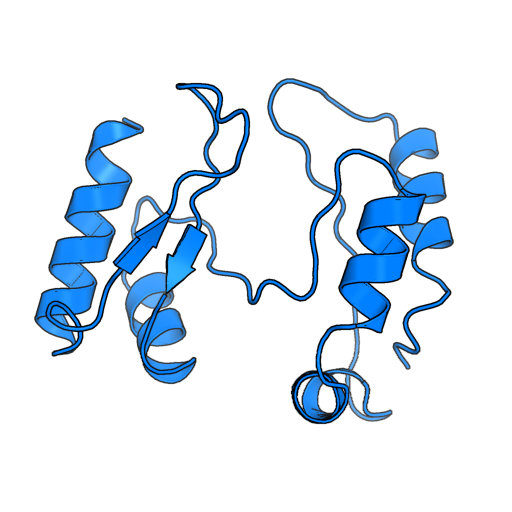9 ? -14.439 -1.640 -5.471 1.00 89.75 89 LEU A N 1
ATOM 730 C CA . LEU A 1 89 ? -15.609 -1.013 -4.825 1.00 89.75 89 LEU A CA 1
ATOM 731 C C . LEU A 1 89 ? -16.954 -1.667 -5.211 1.00 89.75 89 LEU A C 1
ATOM 733 O O . LEU A 1 89 ? -18.028 -1.158 -4.878 1.00 89.75 89 LEU A O 1
ATOM 737 N N . GLY A 1 90 ? -16.918 -2.772 -5.960 1.00 86.44 90 GLY A N 1
ATOM 738 C CA . GLY A 1 90 ? -18.110 -3.512 -6.379 1.00 86.44 90 GLY A CA 1
ATOM 739 C C . GLY A 1 90 ? -18.836 -4.201 -5.216 1.00 86.44 90 GLY A C 1
ATOM 740 O O . GLY A 1 90 ? -18.215 -4.578 -4.232 1.00 86.44 90 GLY A O 1
ATOM 741 N N . ALA A 1 91 ? -20.150 -4.415 -5.352 1.00 84.38 91 ALA A N 1
ATOM 742 C CA . ALA A 1 91 ? -20.979 -5.063 -4.321 1.00 84.38 91 ALA A CA 1
ATOM 743 C C . ALA A 1 91 ? -20.650 -6.551 -4.085 1.00 84.38 91 ALA A C 1
ATOM 745 O O . ALA A 1 91 ? -21.028 -7.109 -3.062 1.00 84.38 91 ALA A O 1
ATOM 746 N N . GLU A 1 92 ? -19.949 -7.187 -5.025 1.00 86.44 92 GLU A N 1
ATOM 747 C CA . GLU A 1 92 ? -19.480 -8.573 -4.899 1.00 86.44 92 GLU A CA 1
ATOM 748 C C . GLU A 1 92 ? -18.164 -8.681 -4.103 1.00 86.44 92 GLU A C 1
ATOM 750 O O . GLU A 1 92 ? -17.706 -9.784 -3.801 1.00 86.44 92 GLU A O 1
ATOM 755 N N . SER A 1 93 ? -17.531 -7.550 -3.777 1.00 87.44 93 SER A N 1
ATOM 756 C CA . SER A 1 93 ? -16.260 -7.499 -3.057 1.00 87.44 93 SER A CA 1
ATOM 757 C C . SER A 1 93 ? -16.504 -7.293 -1.568 1.00 87.44 93 SER A C 1
ATOM 759 O O . SER A 1 93 ? -17.294 -6.449 -1.174 1.00 87.44 93 SER A O 1
ATOM 761 N N . THR A 1 94 ? -15.776 -8.019 -0.720 1.00 91.00 94 THR A N 1
ATOM 762 C CA . THR A 1 94 ? -15.716 -7.719 0.718 1.00 91.00 94 THR A CA 1
ATOM 763 C C . THR A 1 94 ? -14.481 -6.886 1.018 1.00 91.00 94 THR A C 1
ATOM 765 O O . THR A 1 94 ? -13.417 -7.151 0.455 1.00 91.00 94 THR A O 1
ATOM 768 N N . PHE A 1 95 ? -14.568 -5.963 1.972 1.00 92.06 95 PHE A N 1
ATOM 769 C CA . PHE A 1 95 ? -13.430 -5.137 2.365 1.00 92.06 95 PHE A CA 1
ATOM 770 C C . PHE A 1 95 ? -13.122 -5.221 3.860 1.00 92.06 95 PHE A C 1
ATOM 772 O O . PHE A 1 95 ? -13.954 -5.571 4.698 1.00 92.06 95 PHE A O 1
ATOM 779 N N . ARG A 1 96 ? -11.886 -4.854 4.195 1.00 92.56 96 ARG A N 1
ATOM 780 C CA . ARG A 1 96 ? -11.440 -4.579 5.558 1.00 92.56 96 ARG A CA 1
ATOM 781 C C . ARG A 1 96 ? -10.496 -3.389 5.518 1.00 92.56 96 ARG A C 1
ATOM 783 O O . ARG A 1 96 ? -9.528 -3.400 4.764 1.00 92.56 96 ARG A O 1
ATOM 790 N N . ILE A 1 97 ? -10.730 -2.410 6.385 1.00 93.50 97 ILE A N 1
ATOM 791 C CA . ILE A 1 97 ? -9.800 -1.298 6.588 1.00 93.50 97 ILE A CA 1
ATOM 792 C C . ILE A 1 97 ? -8.799 -1.699 7.674 1.00 93.50 97 ILE A C 1
ATOM 794 O O . ILE A 1 97 ? -9.180 -2.156 8.754 1.00 93.50 97 ILE A O 1
ATOM 798 N N . VAL A 1 98 ? -7.509 -1.557 7.374 1.00 93.69 98 VAL A N 1
ATOM 799 C CA . VAL A 1 98 ? -6.412 -1.791 8.318 1.00 93.69 98 VAL A CA 1
ATOM 800 C C . VAL A 1 98 ? -5.667 -0.478 8.507 1.00 93.69 98 VAL A C 1
ATOM 802 O O . VAL A 1 98 ? -5.180 0.101 7.541 1.00 93.69 98 VAL A O 1
ATOM 805 N N . VAL A 1 99 ? -5.577 -0.022 9.754 1.00 94.25 99 VAL A N 1
ATOM 806 C CA . VAL A 1 99 ? -4.782 1.148 10.137 1.00 94.25 99 VAL A CA 1
ATOM 807 C C . VAL A 1 99 ? -3.498 0.639 10.780 1.00 94.25 99 VAL A C 1
ATOM 809 O O . VAL A 1 99 ? -3.555 -0.045 11.799 1.00 94.25 99 VAL A O 1
ATOM 812 N N . ASP A 1 100 ? -2.355 0.953 10.175 1.00 92.19 100 ASP A N 1
ATOM 813 C CA . ASP A 1 100 ? -1.029 0.556 10.661 1.00 92.19 100 ASP A CA 1
ATOM 814 C C . ASP A 1 100 ? -0.147 1.802 10.835 1.00 92.19 100 ASP A C 1
ATOM 816 O O . ASP A 1 100 ? -0.322 2.808 10.139 1.00 92.19 100 ASP A O 1
ATOM 820 N N . THR A 1 101 ? 0.789 1.755 11.780 1.00 92.88 101 THR A N 1
ATOM 821 C CA . THR A 1 101 ? 1.670 2.880 12.115 1.00 92.88 101 THR A CA 1
ATOM 822 C C . THR A 1 101 ? 3.106 2.427 12.306 1.00 92.88 101 THR A C 1
ATOM 824 O O . THR A 1 101 ? 3.388 1.350 12.820 1.00 92.88 101 THR A O 1
ATOM 827 N N . PHE A 1 102 ? 4.043 3.299 11.943 1.00 90.06 102 PHE A N 1
ATOM 828 C CA . PHE A 1 102 ? 5.461 3.111 12.223 1.00 90.06 102 PHE A CA 1
ATOM 829 C C . PHE A 1 102 ? 5.902 4.029 13.371 1.00 90.06 102 PHE A C 1
ATOM 831 O O . PHE A 1 102 ? 5.570 5.211 13.379 1.00 90.06 102 PHE A O 1
ATOM 838 N N . GLY A 1 103 ? 6.639 3.491 14.349 1.00 91.12 103 GLY A N 1
ATOM 839 C CA . GLY A 1 103 ? 7.206 4.267 15.464 1.00 91.12 103 GLY A CA 1
ATOM 840 C C . GLY A 1 103 ? 6.205 4.727 16.535 1.00 91.12 103 GLY A C 1
ATOM 841 O O . GLY A 1 103 ? 6.601 5.375 17.499 1.00 91.12 103 GLY A O 1
ATOM 842 N N . LYS A 1 104 ? 4.922 4.378 16.400 1.00 92.38 104 LYS A N 1
ATOM 843 C CA . LYS A 1 104 ? 3.867 4.632 17.389 1.00 92.38 104 LYS A CA 1
ATOM 844 C C . LYS A 1 104 ? 2.934 3.421 17.461 1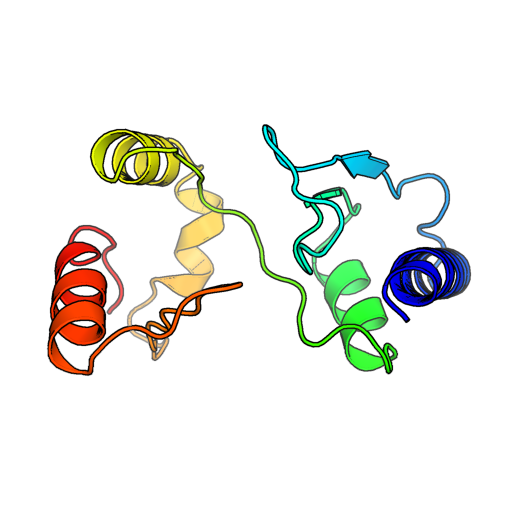.00 92.38 104 LYS A C 1
ATOM 846 O O . LYS A 1 104 ? 2.763 2.718 16.468 1.00 92.38 104 LYS A O 1
ATOM 851 N N . VAL A 1 105 ? 2.323 3.210 18.624 1.00 94.62 105 VAL A N 1
ATOM 852 C CA . VAL A 1 105 ? 1.185 2.301 18.815 1.00 94.62 105 VAL A CA 1
ATOM 853 C C . VAL A 1 105 ? -0.076 3.147 18.976 1.00 94.62 105 VAL A C 1
ATOM 855 O O . VAL A 1 105 ? -0.060 4.130 19.718 1.00 94.62 105 VAL A O 1
ATOM 858 N N . LEU A 1 106 ? -1.142 2.785 18.264 1.00 95.56 106 LEU A N 1
ATOM 859 C CA . LEU A 1 106 ? -2.457 3.414 18.394 1.00 95.56 106 LEU A CA 1
ATOM 860 C C . LEU A 1 106 ? -3.336 2.624 19.362 1.00 95.56 106 LEU A C 1
ATOM 862 O O . LEU A 1 106 ? -3.347 1.390 19.299 1.00 95.56 106 LEU A O 1
ATOM 866 N N . SER A 1 107 ? -4.107 3.319 20.201 1.00 96.44 107 SER A N 1
ATOM 867 C CA . SER A 1 107 ? -5.146 2.670 21.010 1.00 96.44 107 SER A CA 1
ATOM 868 C C . SER A 1 107 ? -6.260 2.088 20.133 1.00 96.44 107 SER A C 1
ATOM 870 O O . SER A 1 107 ? -6.409 2.438 18.959 1.00 96.44 107 SER A O 1
ATOM 872 N N . SER A 1 108 ? -7.068 1.197 20.706 1.00 95.69 108 SER A N 1
ATOM 873 C CA . SER A 1 108 ? -8.233 0.629 20.020 1.00 95.69 108 SER A CA 1
ATOM 874 C C . SER A 1 108 ? -9.226 1.715 19.592 1.00 95.69 108 SER A C 1
ATOM 876 O O . SER A 1 108 ? -9.767 1.658 18.489 1.00 95.69 108 SER A O 1
ATOM 878 N N . GLU A 1 109 ? -9.429 2.729 20.435 1.00 97.19 109 GLU A N 1
ATOM 879 C CA . GLU A 1 109 ? -10.274 3.892 20.155 1.00 97.19 109 GLU A CA 1
ATOM 880 C C . GLU A 1 109 ? -9.696 4.729 19.006 1.00 97.19 109 GLU A C 1
ATOM 882 O O . GLU A 1 109 ? -10.390 4.984 18.025 1.00 97.19 109 GLU A O 1
ATOM 887 N N . GLU A 1 110 ? -8.399 5.056 19.057 1.00 96.31 110 GLU A N 1
ATOM 888 C CA . GLU A 1 110 ? -7.691 5.798 18.003 1.00 96.31 110 GLU A CA 1
ATOM 889 C C . GLU A 1 110 ? -7.731 5.085 16.638 1.00 96.31 110 GLU A C 1
ATOM 891 O O . GLU A 1 110 ? -7.743 5.740 15.589 1.00 96.31 110 GLU A O 1
ATOM 896 N N . GLN A 1 111 ? -7.686 3.748 16.627 1.00 96.31 111 GLN A N 1
ATOM 897 C CA . GLN A 1 111 ? -7.816 2.953 15.403 1.00 96.31 111 GLN A CA 1
ATOM 898 C C . GLN A 1 111 ? -9.249 2.982 14.876 1.00 96.31 111 GLN A C 1
ATOM 900 O O . GLN A 1 111 ? -9.447 3.175 13.676 1.00 96.31 111 GLN A O 1
ATOM 905 N N . LYS A 1 112 ? -10.242 2.827 15.759 1.00 96.25 112 LYS A N 1
ATOM 906 C CA . LYS A 1 112 ? -11.660 2.863 15.394 1.00 96.25 112 LYS A CA 1
ATOM 907 C C . LYS A 1 112 ? -12.044 4.207 14.777 1.00 96.25 112 LYS A C 1
ATOM 909 O O . LYS A 1 112 ? -12.608 4.221 13.688 1.00 96.25 112 LYS A O 1
ATOM 914 N N . GLU A 1 113 ? -11.661 5.316 15.406 1.00 96.56 113 GLU A N 1
ATOM 915 C CA . GLU A 1 113 ? -11.916 6.667 14.887 1.00 96.56 113 GLU A CA 1
ATOM 916 C C . GLU A 1 113 ? -11.313 6.871 13.489 1.00 96.56 113 GLU A C 1
ATOM 918 O O . GLU A 1 113 ? -11.949 7.440 12.601 1.00 96.56 113 GLU A O 1
ATOM 923 N N . ARG A 1 114 ? -10.096 6.359 13.254 1.00 95.38 114 ARG A N 1
ATOM 924 C CA . ARG A 1 114 ? -9.454 6.415 11.932 1.00 95.38 114 ARG A CA 1
ATOM 925 C C . ARG A 1 114 ? -10.160 5.547 10.899 1.00 95.38 114 ARG A C 1
ATOM 927 O O . ARG A 1 114 ? -10.232 5.950 9.751 1.00 95.38 114 ARG A O 1
ATOM 934 N N . ILE A 1 115 ? -10.663 4.374 11.272 1.00 95.06 115 ILE A N 1
ATOM 935 C CA . ILE A 1 115 ? -11.429 3.524 10.351 1.00 95.06 115 ILE A CA 1
ATOM 936 C C . ILE A 1 115 ? -12.734 4.225 9.952 1.00 95.06 115 ILE A C 1
ATOM 938 O O . ILE A 1 115 ? -13.048 4.300 8.766 1.00 95.06 115 ILE A O 1
ATOM 942 N N . GLU A 1 116 ? -13.466 4.775 10.922 1.00 94.75 116 GLU A N 1
ATOM 943 C CA . GLU A 1 116 ? -14.743 5.465 10.692 1.00 94.75 116 GLU A CA 1
ATOM 944 C C . GLU A 1 116 ? -14.582 6.733 9.838 1.00 94.75 116 GLU A C 1
ATOM 946 O O . GLU A 1 116 ? -15.472 7.079 9.0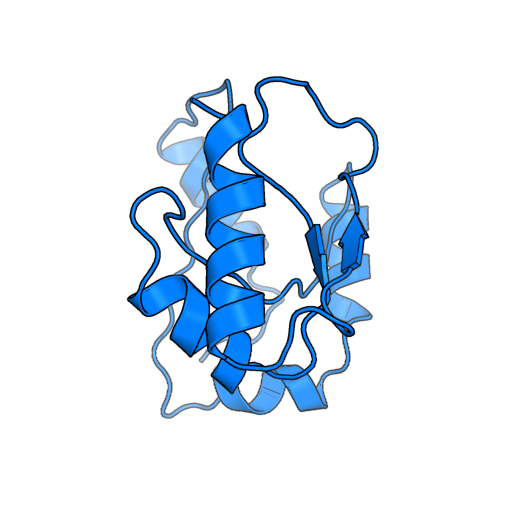50 1.00 94.75 116 GLU A O 1
ATOM 951 N N . SER A 1 117 ? -13.427 7.401 9.924 1.00 95.00 117 SER A N 1
ATOM 952 C CA . SER A 1 117 ? -13.149 8.588 9.114 1.00 95.00 117 SER A CA 1
ATOM 953 C C . SER A 1 117 ? -13.105 8.273 7.610 1.00 95.00 117 SER A C 1
ATOM 955 O O . SER A 1 117 ? -13.576 9.080 6.811 1.00 95.00 117 SER A O 1
ATOM 957 N N . PHE A 1 118 ? -12.692 7.067 7.201 1.00 94.25 118 PHE A N 1
ATOM 958 C CA . PHE A 1 118 ? -12.672 6.637 5.793 1.00 94.25 118 PHE A CA 1
ATOM 959 C C . PHE A 1 118 ? -14.048 6.297 5.190 1.00 94.25 118 PHE A C 1
ATOM 961 O O . PHE A 1 118 ? -14.114 5.857 4.043 1.00 94.25 118 PHE A O 1
ATOM 968 N N . SER A 1 119 ? -15.153 6.559 5.895 1.00 92.00 119 SER A N 1
ATOM 969 C CA . SER A 1 119 ? -16.534 6.329 5.424 1.00 92.00 119 SER A CA 1
ATOM 970 C C . SER A 1 119 ? -16.918 7.051 4.123 1.00 92.00 119 SER A C 1
ATOM 972 O O . SER A 1 119 ? -17.928 6.718 3.510 1.00 92.00 119 SER A O 1
ATOM 974 N N . TYR A 1 120 ? -16.123 8.027 3.674 1.00 91.44 120 TYR A N 1
ATOM 975 C CA . TYR A 1 120 ? -16.313 8.689 2.379 1.00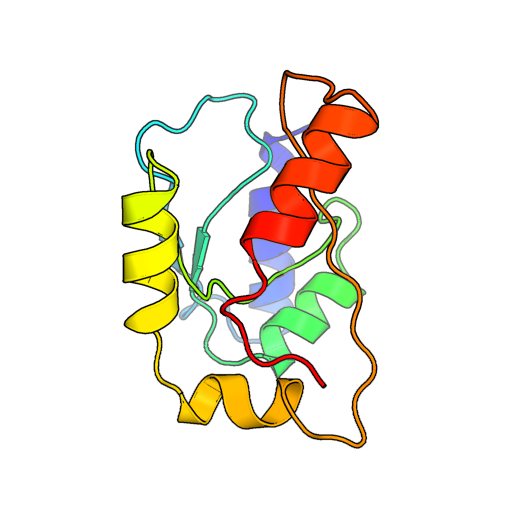 91.44 120 TYR A CA 1
ATOM 976 C C . TYR A 1 120 ? -15.876 7.833 1.180 1.00 91.44 120 TYR A C 1
ATOM 978 O O . TYR A 1 120 ? -16.199 8.183 0.045 1.00 91.44 120 TYR A O 1
ATOM 986 N N . ILE A 1 121 ? -15.122 6.751 1.400 1.00 92.44 121 ILE A N 1
ATOM 987 C CA . ILE A 1 121 ? -14.788 5.788 0.351 1.00 92.44 121 ILE A CA 1
ATOM 988 C C . ILE A 1 121 ? -15.951 4.793 0.265 1.00 92.44 121 ILE A C 1
ATOM 990 O O . ILE A 1 121 ? -16.254 4.147 1.270 1.00 92.44 121 ILE A O 1
ATOM 994 N N . PRO A 1 122 ? -16.610 4.644 -0.897 1.00 90.44 122 PRO A N 1
ATOM 995 C CA . PRO A 1 122 ? -17.846 3.877 -1.012 1.00 90.44 122 PRO A CA 1
ATOM 996 C C . PRO A 1 122 ? -17.564 2.373 -1.145 1.00 90.44 122 PRO A C 1
ATOM 998 O O . PRO A 1 122 ? -18.009 1.738 -2.101 1.00 90.44 122 PRO A O 1
ATOM 1001 N N . PHE A 1 123 ? -16.799 1.806 -0.209 1.00 88.56 123 PHE A N 1
ATOM 1002 C CA . PHE A 1 123 ? -16.678 0.357 -0.079 1.00 88.56 123 PHE A CA 1
ATOM 1003 C C . PHE A 1 123 ? -18.061 -0.232 0.229 1.00 88.56 123 PHE A C 1
ATOM 1005 O O . PHE A 1 123 ? -18.806 0.330 1.038 1.00 88.56 123 PHE A O 1
ATOM 1012 N N . LYS A 1 124 ? -18.415 -1.323 -0.449 1.00 77.19 124 LYS A N 1
ATOM 1013 C CA . LYS A 1 124 ? -19.713 -1.993 -0.318 1.00 77.19 124 LYS A CA 1
ATOM 1014 C C . LYS A 1 124 ? -19.582 -3.305 0.436 1.00 77.19 124 LYS A C 1
ATOM 1016 O O . LYS A 1 124 ? -18.476 -3.885 0.406 1.00 77.19 124 LYS A O 1
#

Sequence (124 aa):
LLDYRRPEVEALAKLFGAAAKLEWKLPPHHHHDSPFHFIWLPSEDIASKIANRSILVKCMLELWGQGYSYEELKASVHNFPEEQKLSYLGAESTFRIVVDTFGKVLSSEEQKERIESFSYIPFK

Secondary structure (DSSP, 8-state):
-GGGHHHHHHHHHHHTT-GGG-EEEPPTT--TT----EEE-S-HHHHHHHHTT-SS-----------SSHHHHHHHHHHS-HHHHGGGSSTT---------SS----HHHHHHHHHHGGGS---

Mean predicted aligned error: 4.02 Å

InterPro domains:
  IPR059073 tRNA (guanine(10)-N(2))-methyltransferase TRMT11, N-terminal domain [PF25904] (4-124)

Radius of gyration: 16.16 Å; Cα contacts (8 Å, |Δi|>4): 96; chains: 1; bounding box: 40×31×38 Å

Foldseek 3Di:
DLVVQVVLLLVLCVVVVFNVVKDWDADVVDDPPDSDTDIDTPDPVSLVSSQVPDPPDPHDDDDLADDPDPVRRVVSNVPRDVVVCVVQQDPVHDDDDDDDDDPDDDDPVRRVVVVVSPVVRNRD

Solvent-accessible surface area (backbone atoms only — not comparable to full-atom values): 7993 Å² total; per-residue (Å²): 117,76,79,52,43,60,58,49,52,50,53,42,29,45,75,72,74,37,45,97,55,55,43,82,42,78,52,87,88,65,54,92,85,56,90,74,71,46,70,47,66,93,43,69,69,59,52,49,57,37,44,76,69,44,85,78,53,90,74,80,77,86,81,55,54,61,56,96,46,72,68,46,23,52,52,33,39,69,69,38,65,61,80,80,46,50,85,74,36,36,80,90,39,83,81,82,89,82,88,83,70,82,100,56,86,75,53,73,65,62,45,49,57,56,55,61,64,52,67,84,56,72,70,74